Protein AF-A0AAV6CM51-F1 (afdb_monomer_lite)

Secondary structure (DSSP, 8-state):
--HHHHHHHHHHHHHHHHHHHH-TTSHHHHHHT-HHHHHHHHTHHHHHHHHHHHHHHTTSS-TTSPPPPHHHHHHHHHHHHHHHHHHIIIIIHHHHHHHHHHTT-

Foldseek 3Di:
DDPPVVVVVVVVVVVLVVCCVVCCPDPSNVVCPPVVNVVCVLLVVLLVVQLVVLCVVLVCDDPPDDHDDVVSVVVSNVVSVVRSNVCSVPPVVVVVVVVVVVVVD

Sequence (105 aa):
MPRIGSTLVALAVAVVIADATASPDGLVASVLRFPPLRETGRISYGLYLWHFPIVYVCGALRPGETPAAPTRVMVALALAFLVAGLSFWLVEQPMLRLKRRVASV

Structure (mmCIF, N/CA/C/O backbone):
data_AF-A0AAV6CM51-F1
#
_entry.id   AF-A0AAV6CM51-F1
#
loop_
_atom_site.group_PDB
_atom_site.id
_atom_site.type_symbol
_atom_site.label_atom_id
_atom_site.label_alt_id
_atom_site.label_comp_id
_atom_site.label_asym_id
_atom_site.label_entity_id
_atom_site.label_seq_id
_atom_site.pdbx_PDB_ins_code
_atom_site.Cartn_x
_atom_site.Cartn_y
_atom_site.Cartn_z
_atom_site.occupancy
_atom_site.B_iso_or_equiv
_atom_site.auth_seq_id
_atom_site.auth_comp_id
_atom_site.auth_asym_id
_atom_site.auth_atom_id
_atom_site.pdbx_PDB_model_num
ATOM 1 N N . MET A 1 1 ? 17.244 -19.354 10.706 1.00 53.88 1 MET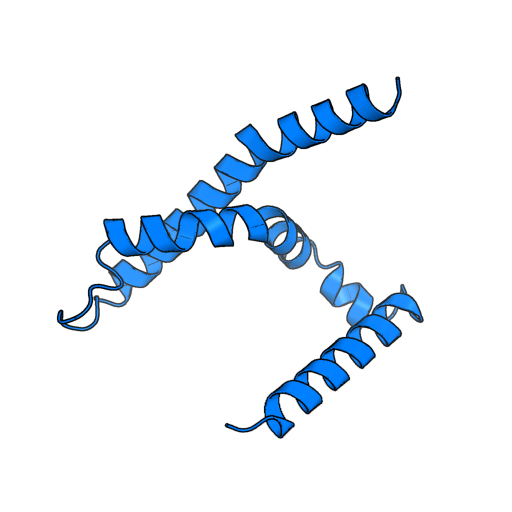 A N 1
ATOM 2 C CA . MET A 1 1 ? 16.346 -18.295 10.179 1.00 53.88 1 MET A CA 1
ATOM 3 C C . MET A 1 1 ? 15.721 -17.569 11.369 1.00 53.88 1 MET A C 1
ATOM 5 O O . MET A 1 1 ? 15.212 -18.267 12.242 1.00 53.88 1 MET A O 1
ATOM 9 N N . PRO A 1 2 ? 15.847 -16.236 11.514 1.00 58.94 2 PRO A N 1
ATOM 10 C CA . PRO A 1 2 ? 15.732 -15.577 12.816 1.00 58.94 2 PRO A CA 1
ATOM 11 C C . PRO A 1 2 ? 14.263 -15.388 13.223 1.00 58.94 2 PRO A C 1
ATOM 13 O O . PRO A 1 2 ? 13.667 -14.345 12.980 1.00 58.94 2 PRO A O 1
ATOM 16 N N . ARG A 1 3 ? 13.682 -16.398 13.884 1.00 62.59 3 ARG A N 1
ATOM 17 C CA . ARG A 1 3 ? 12.320 -16.358 14.460 1.00 62.59 3 ARG A CA 1
ATOM 18 C C . ARG A 1 3 ? 12.111 -15.186 15.433 1.00 62.59 3 ARG A C 1
ATOM 20 O O . ARG A 1 3 ? 10.999 -14.699 15.576 1.00 62.59 3 ARG A O 1
ATOM 27 N N . ILE A 1 4 ? 13.186 -14.713 16.067 1.00 70.38 4 ILE A N 1
ATOM 28 C CA . ILE A 1 4 ? 13.161 -13.636 17.069 1.00 70.38 4 ILE A CA 1
ATOM 29 C C . ILE A 1 4 ? 12.722 -12.301 16.443 1.00 70.38 4 ILE A C 1
ATOM 31 O O . ILE A 1 4 ? 11.940 -11.572 17.046 1.00 70.38 4 ILE A O 1
ATOM 35 N N . GLY A 1 5 ? 13.154 -12.010 15.209 1.00 74.31 5 GLY A N 1
ATOM 36 C CA . GLY A 1 5 ? 12.794 -10.765 14.522 1.00 74.31 5 GLY A CA 1
ATOM 37 C C . GLY A 1 5 ? 11.297 -10.676 14.216 1.00 74.31 5 GLY A C 1
ATOM 38 O O . GLY A 1 5 ? 10.670 -9.658 14.491 1.00 74.31 5 GLY A O 1
ATOM 39 N N . SER A 1 6 ? 10.695 -11.765 13.726 1.00 82.12 6 SER A N 1
ATOM 40 C CA . SER A 1 6 ? 9.254 -11.813 13.441 1.00 82.12 6 SER A CA 1
ATOM 41 C C . SER A 1 6 ? 8.393 -11.708 14.699 1.00 82.12 6 SER A C 1
ATOM 43 O O . SER A 1 6 ? 7.346 -11.069 14.660 1.00 82.12 6 SER A O 1
ATOM 45 N N . THR A 1 7 ? 8.830 -12.287 15.823 1.00 89.00 7 THR A N 1
ATOM 46 C CA . THR A 1 7 ? 8.070 -12.228 17.081 1.00 89.00 7 THR A CA 1
ATOM 47 C C . THR A 1 7 ? 8.064 -10.822 17.675 1.00 89.00 7 THR A C 1
ATOM 49 O O . THR A 1 7 ? 7.026 -10.371 18.149 1.00 89.00 7 THR A O 1
ATOM 52 N N . LEU A 1 8 ? 9.188 -10.101 17.607 1.00 90.38 8 LEU A N 1
ATOM 53 C CA . LEU A 1 8 ? 9.257 -8.705 18.053 1.00 90.38 8 LEU A CA 1
ATOM 54 C C . LEU A 1 8 ? 8.349 -7.799 17.219 1.00 90.38 8 LEU A C 1
ATOM 56 O O . LEU A 1 8 ? 7.614 -6.989 17.778 1.00 90.38 8 LEU A O 1
ATOM 60 N N . VAL A 1 9 ? 8.350 -7.975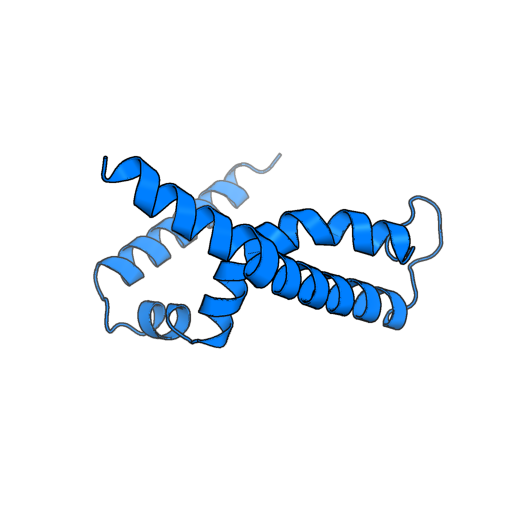 15.895 1.00 90.06 9 VAL A N 1
ATOM 61 C CA . VAL A 1 9 ? 7.439 -7.245 15.002 1.00 90.06 9 VAL A CA 1
ATOM 62 C C . VAL A 1 9 ? 5.984 -7.582 15.325 1.00 90.06 9 VAL A C 1
ATOM 64 O O . VAL A 1 9 ? 5.167 -6.675 15.447 1.00 90.06 9 VAL A O 1
ATOM 67 N N . ALA A 1 10 ? 5.655 -8.861 15.526 1.00 90.50 10 ALA A N 1
ATOM 68 C CA . ALA A 1 10 ? 4.302 -9.278 15.885 1.00 90.50 10 ALA A CA 1
ATOM 69 C C . ALA A 1 10 ? 3.837 -8.664 17.216 1.00 90.50 10 ALA A C 1
ATOM 71 O O . ALA A 1 10 ? 2.707 -8.187 17.305 1.00 90.50 10 ALA A O 1
ATOM 72 N N . LEU A 1 11 ? 4.711 -8.620 18.227 1.00 94.69 11 LEU A N 1
ATOM 73 C CA . LEU A 1 11 ? 4.407 -7.998 19.515 1.00 94.69 11 LEU A CA 1
ATOM 74 C C . LEU A 1 11 ? 4.192 -6.486 19.370 1.00 94.69 11 LEU A C 1
ATOM 76 O O . LEU A 1 11 ? 3.227 -5.953 19.908 1.00 94.69 11 LEU A O 1
ATOM 80 N N . ALA A 1 12 ? 5.045 -5.805 18.601 1.00 92.75 12 ALA A N 1
ATOM 81 C CA . ALA A 1 12 ? 4.886 -4.381 18.321 1.00 92.75 12 ALA A CA 1
ATOM 82 C C . ALA A 1 12 ? 3.548 -4.088 17.621 1.00 92.75 12 ALA A C 1
ATOM 84 O O . ALA A 1 12 ? 2.823 -3.183 18.028 1.00 92.75 12 ALA A O 1
ATOM 85 N N . VAL A 1 13 ? 3.177 -4.894 16.619 1.00 92.12 13 VAL A N 1
ATOM 86 C CA . VAL A 1 13 ? 1.877 -4.789 15.938 1.00 92.12 13 VAL A CA 1
ATOM 87 C C . VAL A 1 13 ? 0.723 -5.014 16.918 1.00 92.12 13 VAL A C 1
ATOM 89 O O . VAL A 1 13 ? -0.236 -4.245 16.906 1.00 92.12 13 VAL A O 1
ATOM 92 N N . ALA A 1 14 ? 0.817 -6.015 17.797 1.00 93.56 14 ALA A N 1
ATOM 93 C CA . ALA A 1 14 ? -0.210 -6.284 18.803 1.00 93.56 14 ALA A CA 1
ATOM 94 C C . ALA A 1 14 ? -0.402 -5.101 19.767 1.00 93.56 14 ALA A C 1
ATOM 96 O O . ALA A 1 14 ? -1.540 -4.733 20.048 1.00 93.56 14 ALA A O 1
ATOM 97 N N . VAL A 1 15 ? 0.686 -4.467 20.218 1.00 94.38 15 VAL A N 1
ATOM 98 C CA . VAL A 1 15 ? 0.632 -3.270 21.075 1.00 94.38 15 VAL A CA 1
ATOM 99 C C . VAL A 1 15 ? -0.025 -2.097 20.348 1.00 94.38 15 VAL A C 1
ATOM 101 O O . VAL A 1 15 ? -0.896 -1.448 20.917 1.00 94.38 15 VAL A O 1
ATOM 104 N N . VAL A 1 16 ? 0.332 -1.851 19.085 1.00 92.31 16 VAL A N 1
ATOM 105 C CA . VAL A 1 16 ? -0.272 -0.776 18.277 1.00 92.31 16 VAL A CA 1
ATOM 106 C C . VAL A 1 16 ? -1.776 -0.993 18.095 1.00 92.31 16 VAL A C 1
ATOM 108 O O . VAL A 1 16 ? -2.551 -0.048 18.220 1.00 92.31 16 VAL A O 1
ATOM 111 N N . ILE A 1 17 ? -2.206 -2.231 17.829 1.00 91.62 17 ILE A N 1
ATOM 112 C CA . ILE A 1 17 ? -3.631 -2.570 17.712 1.00 91.62 17 ILE A CA 1
ATOM 113 C C . ILE A 1 17 ? -4.341 -2.392 19.062 1.00 91.62 17 ILE A C 1
ATOM 115 O O . ILE A 1 17 ? -5.431 -1.819 19.109 1.00 91.62 17 ILE A O 1
ATOM 119 N N . ALA A 1 18 ? -3.736 -2.857 20.158 1.00 91.94 18 ALA A N 1
ATOM 120 C CA . ALA A 1 18 ? -4.297 -2.711 21.498 1.00 91.94 18 ALA A CA 1
ATOM 121 C C . ALA A 1 18 ? -4.480 -1.232 21.875 1.00 91.94 18 ALA A C 1
ATOM 123 O O . ALA A 1 18 ? -5.564 -0.846 22.299 1.00 91.94 18 ALA A O 1
ATOM 124 N N . ASP A 1 19 ? -3.476 -0.386 21.640 1.00 91.38 19 ASP A N 1
ATOM 125 C CA . ASP A 1 19 ? -3.561 1.055 21.908 1.00 91.38 19 ASP A CA 1
ATOM 126 C C . ASP A 1 19 ? -4.617 1.746 21.033 1.00 91.38 19 ASP A C 1
ATOM 128 O O . ASP A 1 19 ? -5.482 2.461 21.539 1.00 91.38 19 ASP A O 1
ATOM 132 N N . ALA A 1 20 ? -4.629 1.459 19.727 1.00 90.38 20 ALA A N 1
ATOM 133 C CA . ALA A 1 20 ? -5.592 2.049 18.797 1.00 90.38 20 ALA A CA 1
ATOM 134 C C . ALA A 1 20 ? -7.054 1.673 19.109 1.00 90.38 20 ALA A C 1
ATOM 136 O O . ALA A 1 20 ? -7.969 2.414 18.743 1.00 90.38 20 ALA A O 1
ATOM 137 N N . THR A 1 21 ? -7.283 0.523 19.753 1.00 89.81 21 THR A N 1
ATOM 138 C CA . THR A 1 21 ? -8.623 0.057 20.150 1.00 89.81 21 THR A CA 1
ATOM 139 C C . THR A 1 21 ? -9.023 0.523 21.549 1.00 89.81 21 THR A C 1
ATOM 141 O O . THR A 1 21 ? -10.188 0.859 21.752 1.00 89.81 21 THR A O 1
ATOM 144 N N . ALA A 1 22 ? -8.079 0.585 22.492 1.00 91.88 22 ALA A N 1
ATOM 145 C CA . ALA A 1 22 ? -8.318 1.052 23.856 1.00 91.88 22 ALA A CA 1
ATOM 146 C C . ALA A 1 22 ? -8.469 2.580 23.948 1.00 91.88 22 ALA A C 1
ATOM 148 O O . ALA A 1 22 ? -9.243 3.064 24.772 1.00 91.88 22 ALA A O 1
ATOM 149 N N . SER A 1 23 ? -7.778 3.327 23.080 1.00 89.38 23 SER A N 1
ATOM 150 C CA . SER A 1 23 ? -7.751 4.795 23.069 1.00 89.38 23 SER A CA 1
ATOM 151 C C . SER A 1 23 ? -8.148 5.348 21.691 1.00 89.38 23 SER A C 1
ATOM 153 O O . SER A 1 23 ? -7.283 5.759 20.912 1.00 89.38 23 SER A O 1
ATOM 155 N N . PRO A 1 24 ? -9.454 5.412 21.361 1.00 82.88 24 PRO A N 1
ATOM 156 C CA . PRO A 1 24 ? -9.928 5.852 20.043 1.00 82.88 24 PRO A CA 1
ATOM 157 C C . PRO A 1 24 ? -9.562 7.299 19.680 1.00 82.88 24 PRO A C 1
ATOM 159 O O . PRO A 1 24 ? -9.524 7.632 18.493 1.00 82.88 24 PRO A O 1
ATOM 162 N N . ASP A 1 25 ? -9.294 8.129 20.692 1.00 88.62 25 ASP A N 1
ATOM 163 C CA . ASP A 1 25 ? -8.875 9.531 20.564 1.00 88.62 25 ASP A CA 1
ATOM 164 C C . ASP A 1 25 ? -7.360 9.722 20.795 1.00 88.62 25 ASP A C 1
ATOM 166 O O . ASP A 1 25 ? -6.858 10.845 20.819 1.00 88.62 25 ASP A O 1
ATOM 170 N N . GLY A 1 26 ? -6.613 8.625 20.959 1.00 89.06 26 GLY A N 1
ATOM 171 C CA . GLY A 1 26 ? -5.164 8.636 21.138 1.00 89.06 26 GLY A CA 1
ATOM 172 C C . GLY A 1 26 ? -4.396 9.007 19.865 1.00 89.06 26 GLY A C 1
ATOM 173 O O . GLY A 1 26 ? -4.919 8.983 18.747 1.00 89.06 26 GLY A O 1
ATOM 174 N N . LEU A 1 27 ? -3.105 9.311 20.023 1.00 87.94 27 LEU A N 1
ATOM 175 C CA . LEU A 1 27 ? -2.230 9.731 18.923 1.00 87.94 27 LEU A CA 1
ATOM 176 C C . LEU A 1 27 ? -2.127 8.658 17.825 1.00 87.94 27 LEU A C 1
ATOM 178 O O . LEU A 1 27 ? -2.221 8.985 16.643 1.00 87.94 27 LEU A O 1
ATOM 182 N N . VAL A 1 28 ? -2.014 7.379 18.200 1.00 88.69 28 VAL A N 1
ATOM 183 C CA . VAL A 1 28 ? -1.958 6.248 17.256 1.00 88.69 28 VAL A CA 1
ATOM 184 C C . VAL A 1 28 ? -3.249 6.147 16.441 1.00 88.69 28 VAL A C 1
ATOM 186 O O . VAL A 1 28 ? -3.201 6.069 15.212 1.00 88.69 28 VAL A O 1
ATOM 189 N N . ALA A 1 29 ? -4.408 6.211 17.101 1.00 87.56 29 ALA A N 1
ATOM 190 C CA . ALA A 1 29 ? -5.703 6.180 16.432 1.00 87.56 29 ALA A CA 1
ATOM 191 C C . ALA A 1 29 ? -5.899 7.393 15.505 1.00 87.56 29 ALA A C 1
ATOM 193 O O . ALA A 1 29 ? -6.396 7.236 14.391 1.00 87.56 29 ALA A O 1
ATOM 194 N N . SER A 1 30 ? -5.459 8.585 15.918 1.00 87.56 30 SER A N 1
ATOM 195 C CA . SER A 1 30 ? -5.515 9.806 15.104 1.00 87.56 30 SER A CA 1
ATOM 196 C C . SER A 1 30 ? -4.670 9.696 13.828 1.00 87.56 30 SER A C 1
ATOM 198 O O . SER A 1 30 ? -5.165 9.958 12.729 1.00 87.56 30 SER A O 1
ATOM 200 N N . VAL A 1 31 ? -3.429 9.205 13.939 1.00 89.69 31 VAL A N 1
ATOM 201 C CA . VAL A 1 31 ? -2.543 8.975 12.783 1.00 89.69 31 VAL A CA 1
ATOM 202 C C . VAL A 1 31 ? -3.121 7.915 11.843 1.00 89.69 31 VAL A C 1
ATOM 204 O O . VAL A 1 31 ? -3.141 8.114 10.630 1.00 89.69 31 VAL A O 1
ATOM 207 N N . LEU A 1 32 ? -3.653 6.810 12.374 1.00 86.44 32 LEU A N 1
ATOM 208 C CA . LEU A 1 32 ? -4.285 5.762 11.563 1.00 86.44 32 LEU A CA 1
ATOM 209 C C . LEU A 1 32 ? -5.586 6.230 10.889 1.00 86.44 32 LEU A C 1
ATOM 211 O O . LEU A 1 32 ? -5.944 5.736 9.818 1.00 86.44 32 LEU A O 1
ATOM 215 N N . ARG A 1 33 ? -6.287 7.200 11.485 1.00 87.62 33 ARG A N 1
ATOM 216 C CA . ARG A 1 33 ? -7.479 7.843 10.909 1.00 87.62 33 ARG A CA 1
ATOM 217 C C . ARG A 1 33 ? -7.147 8.909 9.868 1.00 87.62 33 ARG A C 1
ATOM 219 O O . ARG A 1 33 ? -8.070 9.385 9.204 1.00 87.62 33 ARG A O 1
ATOM 226 N N . PHE A 1 34 ? -5.874 9.268 9.693 1.00 90.94 34 PHE A N 1
ATOM 227 C CA . PHE A 1 34 ? -5.458 10.277 8.728 1.00 90.94 34 PHE A CA 1
ATOM 228 C C . PHE A 1 34 ? -5.961 9.904 7.317 1.00 90.94 34 PHE A C 1
ATOM 230 O O . PHE A 1 34 ? -5.649 8.808 6.833 1.00 90.94 34 PHE A O 1
ATOM 237 N N . PRO A 1 35 ? -6.741 10.774 6.638 1.00 85.62 35 PRO A N 1
ATOM 238 C CA . PRO A 1 35 ? -7.415 10.421 5.388 1.00 85.62 35 PRO A CA 1
ATOM 239 C C . PRO A 1 35 ? -6.505 9.801 4.313 1.00 85.62 35 PRO A C 1
ATOM 241 O O . PRO A 1 35 ? -6.888 8.769 3.766 1.00 85.62 35 PRO A O 1
ATOM 244 N N . PRO A 1 36 ? -5.288 10.314 4.040 1.00 84.81 36 PRO A N 1
ATOM 245 C CA . PRO A 1 36 ? -4.389 9.721 3.046 1.00 84.81 36 PRO A CA 1
ATOM 246 C C . PRO A 1 36 ? -3.985 8.289 3.387 1.00 84.81 36 PRO A C 1
ATOM 248 O O . PRO A 1 36 ? -3.940 7.430 2.509 1.00 84.81 36 PRO A O 1
ATOM 251 N N . LEU A 1 37 ? -3.722 8.015 4.667 1.00 85.75 37 LEU A N 1
ATOM 252 C CA . LEU A 1 37 ? -3.311 6.694 5.126 1.00 85.75 37 LEU A CA 1
ATOM 253 C C . LEU A 1 37 ? -4.482 5.709 5.039 1.00 85.75 37 LEU A C 1
ATOM 255 O O . LEU A 1 37 ? -4.325 4.587 4.559 1.00 85.75 37 LEU A O 1
ATOM 259 N N . ARG A 1 38 ? -5.684 6.169 5.404 1.00 86.56 38 ARG A N 1
ATOM 260 C CA . ARG A 1 38 ? -6.916 5.385 5.294 1.00 86.56 38 ARG A CA 1
ATOM 261 C C . ARG A 1 38 ? -7.267 5.047 3.847 1.00 86.56 38 ARG A C 1
ATOM 263 O O . ARG A 1 38 ? -7.606 3.902 3.558 1.00 86.56 38 ARG A O 1
ATOM 270 N N . GLU A 1 39 ? -7.208 6.019 2.937 1.00 83.62 39 GLU A N 1
ATOM 271 C CA . GLU A 1 39 ? -7.508 5.776 1.522 1.00 83.62 39 GLU A CA 1
ATOM 272 C C . GLU A 1 39 ? -6.429 4.902 0.860 1.00 83.62 39 GLU A C 1
ATOM 274 O O . GLU A 1 39 ? -6.765 4.012 0.081 1.00 83.62 39 GLU A O 1
ATOM 279 N N . THR A 1 40 ? -5.157 5.041 1.254 1.00 85.06 40 THR A N 1
ATOM 280 C CA . THR A 1 40 ? -4.090 4.114 0.827 1.00 85.06 40 THR A CA 1
ATOM 281 C C . THR A 1 40 ? -4.376 2.685 1.298 1.00 85.06 40 THR A C 1
ATOM 283 O O . THR A 1 40 ? -4.259 1.737 0.524 1.00 85.06 40 THR A O 1
ATOM 286 N N . GLY A 1 41 ? -4.830 2.519 2.545 1.00 83.88 41 GLY A N 1
ATOM 287 C CA . GLY A 1 41 ? -5.254 1.224 3.080 1.00 83.88 41 GLY A CA 1
ATOM 288 C C . GLY A 1 41 ? -6.424 0.605 2.309 1.00 83.88 41 GLY A C 1
ATOM 289 O O . GLY A 1 41 ? -6.464 -0.610 2.132 1.00 83.88 41 GLY A O 1
ATOM 290 N N . ARG A 1 42 ? -7.345 1.420 1.785 1.00 84.25 42 ARG A N 1
ATOM 291 C CA . ARG A 1 42 ? -8.487 0.945 0.984 1.00 84.25 42 ARG A CA 1
ATOM 292 C C . ARG A 1 42 ? -8.077 0.378 -0.368 1.00 84.25 42 ARG A C 1
ATOM 294 O O . ARG A 1 42 ? -8.607 -0.650 -0.760 1.00 84.25 42 ARG A O 1
ATOM 301 N N . ILE A 1 43 ? -7.119 1.008 -1.044 1.00 88.50 43 ILE A N 1
ATOM 302 C CA . ILE A 1 43 ? -6.606 0.529 -2.338 1.00 88.50 43 ILE A CA 1
ATOM 303 C C . ILE A 1 43 ? -5.491 -0.515 -2.187 1.00 88.50 43 ILE A C 1
ATOM 305 O O . ILE A 1 43 ? -4.948 -0.973 -3.190 1.00 88.50 43 ILE A O 1
ATOM 309 N N . SER A 1 44 ? -5.121 -0.882 -0.954 1.00 87.00 44 SER A N 1
ATOM 310 C CA . SER A 1 44 ? -3.994 -1.782 -0.670 1.00 87.00 44 SER A CA 1
ATOM 311 C C . SER A 1 44 ? -4.139 -3.150 -1.334 1.00 87.00 44 SER A C 1
ATOM 313 O O . SER A 1 44 ? -3.152 -3.699 -1.820 1.00 87.00 44 SER A O 1
ATOM 315 N N . TYR A 1 45 ? -5.366 -3.672 -1.418 1.00 85.31 45 TYR A N 1
ATOM 316 C CA . TYR A 1 45 ? -5.642 -4.928 -2.107 1.00 85.31 45 TYR A CA 1
ATOM 317 C C . TYR A 1 45 ? -5.395 -4.808 -3.617 1.00 85.31 45 TYR A C 1
ATOM 319 O O . TYR A 1 45 ? -4.635 -5.595 -4.183 1.00 85.31 45 TYR A O 1
ATOM 327 N N . GLY A 1 46 ? -5.945 -3.772 -4.258 1.00 86.69 46 GLY A N 1
ATOM 328 C CA . GLY A 1 46 ? -5.660 -3.459 -5.658 1.00 86.69 46 GLY A CA 1
ATOM 329 C C . GLY A 1 46 ? -4.167 -3.233 -5.921 1.00 86.69 46 GLY A C 1
ATOM 330 O O . GLY A 1 46 ? -3.634 -3.749 -6.899 1.00 86.69 46 GLY A O 1
ATOM 331 N N . LEU A 1 47 ? -3.464 -2.533 -5.025 1.00 89.06 47 LEU A N 1
ATOM 332 C CA . LEU A 1 47 ? -2.013 -2.339 -5.106 1.00 89.06 47 LEU A CA 1
ATOM 333 C C . LEU A 1 47 ? -1.269 -3.675 -5.051 1.00 89.06 47 LEU A C 1
ATOM 335 O O . LEU A 1 47 ? -0.407 -3.930 -5.888 1.00 89.06 47 LEU A O 1
ATOM 339 N N . TYR A 1 48 ? -1.621 -4.554 -4.112 1.00 87.56 48 TYR A N 1
ATOM 340 C CA . TYR A 1 48 ? -1.026 -5.884 -4.010 1.00 87.56 48 TYR A CA 1
ATOM 341 C C . TYR A 1 48 ? -1.230 -6.706 -5.291 1.00 87.56 48 TYR A C 1
ATOM 343 O O . TYR A 1 48 ? -0.306 -7.380 -5.736 1.00 87.56 48 TYR A O 1
ATOM 351 N N . LEU A 1 49 ? -2.389 -6.602 -5.938 1.00 87.12 49 LEU A N 1
ATOM 352 C CA . LEU A 1 49 ? -2.665 -7.341 -7.168 1.00 87.12 49 LEU A CA 1
ATOM 353 C C . LEU A 1 49 ? -1.936 -6.748 -8.386 1.00 87.12 49 LEU A C 1
ATOM 355 O O . LEU A 1 49 ? -1.337 -7.482 -9.170 1.00 87.12 49 LEU A O 1
ATOM 359 N N . TRP A 1 50 ? -1.959 -5.422 -8.537 1.00 89.69 50 TRP A N 1
ATOM 360 C CA . TRP A 1 50 ? -1.498 -4.743 -9.751 1.00 89.69 50 TRP A CA 1
ATOM 361 C C . TRP A 1 50 ? -0.023 -4.332 -9.735 1.00 89.69 50 TRP A C 1
ATOM 363 O O . TRP A 1 50 ? 0.553 -4.164 -10.810 1.00 89.69 50 TRP A O 1
ATOM 373 N N . HIS A 1 51 ? 0.625 -4.212 -8.569 1.00 87.50 51 HIS A N 1
ATOM 374 C CA . HIS A 1 51 ? 2.029 -3.784 -8.520 1.00 87.50 51 HIS A CA 1
ATOM 375 C C . HIS A 1 51 ? 2.955 -4.736 -9.290 1.00 87.50 51 HIS A C 1
ATOM 377 O O . HIS A 1 51 ? 3.793 -4.270 -10.056 1.00 87.50 51 HIS A O 1
ATOM 383 N N . PHE A 1 52 ? 2.794 -6.056 -9.139 1.00 87.38 52 PHE A N 1
ATOM 384 C CA . PHE A 1 52 ? 3.685 -7.036 -9.761 1.00 87.38 52 PHE A CA 1
ATOM 385 C C . PHE A 1 52 ? 3.562 -7.062 -11.298 1.00 87.38 52 PHE A C 1
ATOM 387 O O . PHE A 1 52 ? 4.588 -6.893 -11.964 1.00 87.38 52 PHE A O 1
ATOM 394 N N . PRO A 1 53 ? 2.353 -7.169 -11.897 1.00 88.00 53 PRO A N 1
ATOM 395 C CA . PRO A 1 53 ? 2.185 -7.056 -13.346 1.00 88.00 53 PRO A CA 1
ATOM 396 C C . PRO A 1 53 ? 2.737 -5.746 -13.915 1.00 88.00 53 PRO A C 1
ATOM 398 O O . PRO A 1 53 ? 3.405 -5.755 -14.945 1.00 88.00 53 PRO A O 1
ATOM 401 N N . ILE A 1 54 ? 2.494 -4.618 -13.242 1.00 88.69 54 ILE A N 1
ATOM 402 C CA . ILE A 1 54 ? 2.912 -3.297 -13.727 1.00 88.69 54 ILE A CA 1
ATOM 403 C C . ILE A 1 54 ? 4.428 -3.153 -13.679 1.00 88.69 54 ILE A C 1
ATOM 405 O O . ILE A 1 54 ? 5.037 -2.726 -14.656 1.00 88.69 54 ILE A O 1
ATOM 409 N N . VAL A 1 55 ? 5.060 -3.569 -12.584 1.00 86.69 55 VAL A N 1
ATOM 410 C CA . VAL A 1 55 ? 6.521 -3.575 -12.457 1.00 86.69 55 VAL A CA 1
ATOM 411 C C . VAL A 1 55 ? 7.172 -4.460 -13.524 1.00 86.69 55 VAL A C 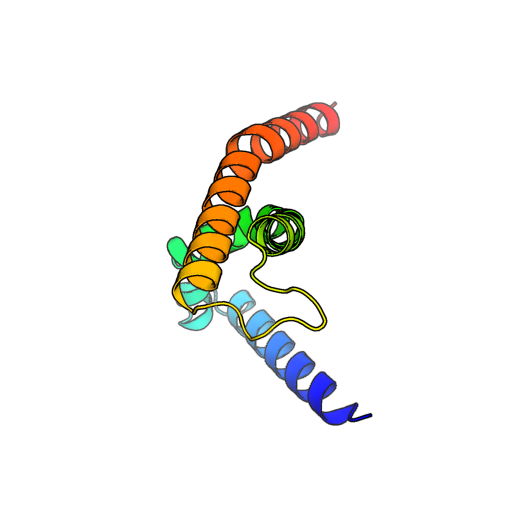1
ATOM 413 O O . VAL A 1 55 ? 8.200 -4.078 -14.089 1.00 86.69 55 VAL A O 1
ATOM 416 N N . TYR A 1 56 ? 6.554 -5.598 -13.846 1.00 85.81 56 TYR A N 1
ATOM 417 C CA . TYR A 1 56 ? 7.015 -6.492 -14.904 1.00 85.81 56 TYR A CA 1
ATOM 418 C C . TYR A 1 56 ? 6.882 -5.860 -16.301 1.00 85.81 56 TYR A C 1
ATOM 420 O O . TYR A 1 56 ? 7.854 -5.825 -17.059 1.00 85.81 56 TYR A O 1
ATOM 428 N N . VAL A 1 57 ? 5.712 -5.293 -16.625 1.00 86.38 57 VAL A N 1
ATOM 429 C CA . VAL A 1 57 ? 5.444 -4.615 -17.909 1.00 86.38 57 VAL A CA 1
ATOM 430 C C . VAL A 1 57 ? 6.349 -3.395 -18.100 1.00 86.38 57 VAL A C 1
ATOM 432 O O . VAL A 1 57 ? 6.900 -3.201 -19.181 1.00 86.38 57 VAL A O 1
ATOM 435 N N . CYS A 1 58 ? 6.579 -2.609 -17.046 1.00 84.19 58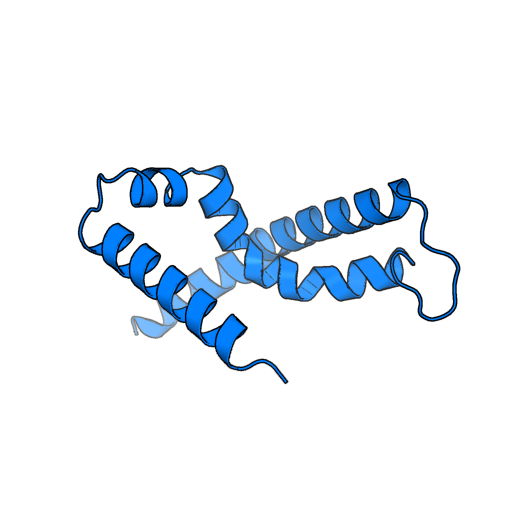 CYS A N 1
ATOM 436 C CA . CYS A 1 58 ? 7.504 -1.475 -17.067 1.00 84.19 58 CYS A CA 1
ATOM 437 C C . CYS A 1 58 ? 8.985 -1.892 -17.132 1.00 84.19 58 CYS A C 1
ATOM 439 O O . CYS A 1 58 ? 9.854 -1.029 -17.272 1.00 84.19 58 CYS A O 1
ATOM 441 N N . GLY A 1 59 ? 9.293 -3.188 -17.004 1.00 80.94 59 GLY A N 1
ATOM 442 C CA . GLY A 1 59 ? 10.663 -3.697 -16.951 1.00 80.94 59 GLY A CA 1
ATOM 443 C C . GLY A 1 59 ? 11.458 -3.140 -15.769 1.00 80.94 59 GLY A C 1
ATOM 444 O O . GLY A 1 59 ? 12.670 -2.980 -15.870 1.00 80.94 59 GLY A O 1
ATOM 445 N N . ALA A 1 60 ? 10.779 -2.785 -14.673 1.00 78.31 60 ALA A N 1
ATOM 446 C CA . ALA A 1 60 ? 11.410 -2.187 -13.499 1.00 78.31 60 ALA A CA 1
ATOM 447 C C . ALA A 1 60 ? 12.092 -3.238 -12.605 1.00 78.31 60 ALA A C 1
ATOM 449 O O . ALA A 1 60 ? 13.030 -2.907 -11.886 1.00 78.31 60 ALA A O 1
ATOM 450 N N . LEU A 1 61 ? 11.663 -4.502 -12.687 1.00 73.19 61 LEU A N 1
ATOM 451 C CA . LEU A 1 61 ? 12.332 -5.647 -12.070 1.00 73.19 61 LEU A CA 1
ATOM 452 C C . LEU A 1 61 ? 12.401 -6.789 -13.086 1.00 73.19 61 LEU A C 1
ATOM 454 O O . LEU A 1 61 ? 11.447 -7.550 -13.244 1.00 73.19 61 LEU A O 1
ATOM 458 N N . ARG A 1 62 ? 13.529 -6.895 -13.791 1.00 75.19 62 ARG A N 1
ATOM 459 C CA . ARG A 1 62 ? 13.829 -8.029 -14.669 1.00 75.19 62 ARG A CA 1
ATOM 460 C C . ARG A 1 62 ? 15.019 -8.806 -14.110 1.00 75.19 62 ARG A C 1
ATOM 462 O O . ARG A 1 62 ? 16.092 -8.222 -13.952 1.00 75.19 62 ARG A O 1
ATOM 469 N N . PRO A 1 63 ? 14.850 -10.097 -13.772 1.00 68.94 63 PRO A N 1
ATOM 470 C CA . PRO A 1 63 ? 15.954 -10.920 -13.297 1.00 68.94 63 PRO A CA 1
ATOM 471 C C . PRO A 1 63 ? 17.071 -10.982 -14.348 1.00 68.94 63 PRO A C 1
ATOM 473 O O . PRO A 1 63 ? 16.817 -11.361 -15.486 1.00 68.94 63 PRO A O 1
ATOM 476 N N . GLY A 1 64 ? 18.297 -10.616 -13.967 1.00 70.69 64 GLY A N 1
ATOM 477 C CA . GLY A 1 64 ? 19.475 -10.684 -14.843 1.00 70.69 64 GLY A CA 1
ATOM 478 C C . GLY A 1 64 ? 19.759 -9.434 -15.687 1.00 70.69 64 GLY A C 1
ATOM 479 O O . GLY A 1 64 ? 20.772 -9.412 -16.380 1.00 70.69 64 GLY A O 1
ATOM 480 N N . GLU A 1 65 ? 18.926 -8.391 -15.615 1.00 74.25 65 GLU A N 1
ATOM 481 C CA . GLU A 1 65 ? 19.216 -7.086 -16.227 1.00 74.25 65 GLU A CA 1
ATOM 482 C C . GLU A 1 65 ? 19.850 -6.112 -15.214 1.00 74.25 65 GLU A C 1
ATOM 484 O O . GLU A 1 65 ? 19.789 -6.311 -13.996 1.00 74.25 65 GLU A O 1
ATOM 489 N N . THR A 1 66 ? 20.478 -5.042 -15.716 1.00 76.06 66 THR A N 1
ATOM 490 C CA . THR A 1 66 ? 20.969 -3.946 -14.871 1.00 76.06 66 THR A CA 1
ATOM 491 C C . THR A 1 66 ? 19.816 -3.306 -14.088 1.00 76.06 66 THR A C 1
ATOM 493 O O . THR A 1 66 ? 18.680 -3.292 -14.572 1.00 76.06 66 THR A O 1
ATOM 496 N N . PRO A 1 67 ? 20.075 -2.758 -12.882 1.00 76.75 67 PRO A N 1
ATOM 497 C CA . PRO A 1 67 ? 19.049 -2.077 -12.104 1.00 76.75 67 PRO A CA 1
ATOM 498 C C . PRO A 1 67 ? 18.330 -1.035 -12.960 1.00 76.75 67 PRO A C 1
ATOM 500 O O . PRO A 1 67 ? 18.972 -0.188 -13.588 1.00 76.75 67 PRO A O 1
ATOM 503 N N . ALA A 1 68 ? 16.999 -1.110 -13.001 1.00 78.56 68 ALA A N 1
ATOM 504 C CA . ALA A 1 68 ? 16.207 -0.165 -13.766 1.00 78.56 68 ALA A CA 1
ATOM 505 C C . ALA A 1 68 ? 16.497 1.267 -13.295 1.00 78.56 68 ALA A C 1
ATOM 507 O O . ALA A 1 68 ? 16.669 1.522 -12.101 1.00 78.56 68 ALA A O 1
ATOM 508 N N . ALA A 1 69 ? 16.524 2.212 -14.238 1.00 84.31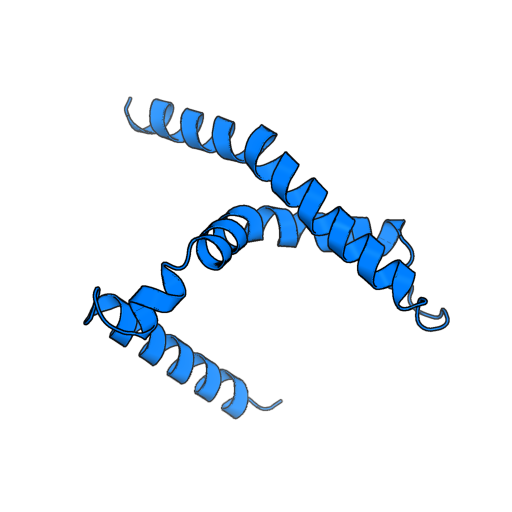 69 ALA A N 1
ATOM 509 C CA . ALA A 1 69 ? 16.684 3.622 -13.905 1.00 84.31 69 ALA A CA 1
ATOM 510 C C . ALA A 1 69 ? 15.633 4.040 -12.852 1.00 84.31 69 ALA A C 1
ATOM 512 O O . ALA A 1 69 ? 14.469 3.642 -12.984 1.00 84.31 69 ALA A O 1
ATOM 513 N N . PRO A 1 70 ? 15.986 4.868 -11.848 1.00 85.38 70 PRO A N 1
ATOM 514 C CA . PRO A 1 70 ? 15.055 5.291 -10.798 1.00 85.38 70 PRO A CA 1
ATOM 515 C C . PRO A 1 70 ? 13.742 5.862 -11.347 1.00 85.38 70 PRO A C 1
ATOM 517 O O . PRO A 1 70 ? 12.669 5.607 -10.806 1.00 85.38 70 PRO A O 1
ATOM 520 N N . THR A 1 71 ? 13.809 6.556 -12.485 1.00 86.94 71 THR A N 1
ATOM 521 C CA . THR A 1 71 ? 12.643 7.071 -13.213 1.00 86.94 71 THR A CA 1
ATOM 522 C C . THR A 1 71 ? 11.661 5.972 -13.618 1.00 86.94 71 THR A C 1
ATOM 524 O O . THR A 1 71 ? 10.459 6.148 -13.444 1.00 86.94 71 THR A O 1
ATOM 527 N N . ARG A 1 72 ? 12.133 4.811 -14.093 1.00 86.00 72 ARG A N 1
ATOM 528 C CA . ARG A 1 72 ? 11.264 3.674 -14.447 1.00 86.00 72 ARG A CA 1
ATOM 529 C C . ARG A 1 72 ? 10.573 3.080 -13.229 1.00 86.00 72 ARG A C 1
ATOM 531 O O . ARG A 1 72 ? 9.395 2.750 -13.310 1.00 86.00 72 ARG A O 1
ATOM 538 N N . VAL A 1 73 ? 11.282 2.974 -12.105 1.00 86.88 73 VAL A N 1
ATOM 539 C CA . VAL A 1 73 ? 10.699 2.491 -10.843 1.00 86.88 73 VAL A CA 1
ATOM 540 C C . VAL A 1 73 ? 9.605 3.446 -10.369 1.00 86.88 73 VAL A C 1
ATOM 542 O O . VAL A 1 73 ? 8.512 3.001 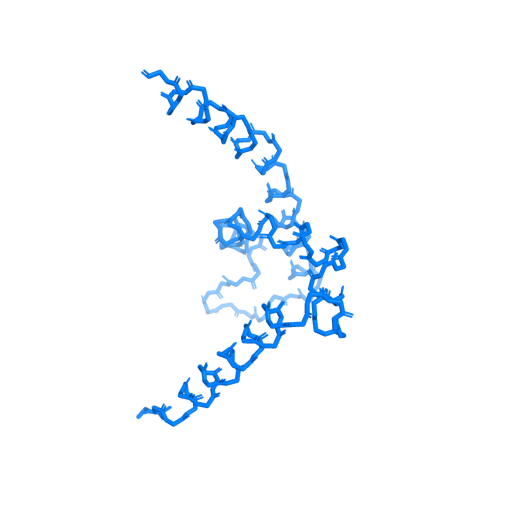-10.028 1.00 86.88 73 VAL A O 1
ATOM 545 N N . MET A 1 74 ? 9.854 4.758 -10.416 1.00 88.88 74 MET A N 1
ATOM 546 C CA . MET A 1 74 ? 8.845 5.755 -10.048 1.00 88.88 74 MET A CA 1
ATOM 547 C C . MET A 1 74 ? 7.623 5.720 -10.970 1.00 88.88 74 MET A C 1
ATOM 549 O O . MET A 1 74 ? 6.499 5.790 -10.480 1.00 88.88 74 MET A O 1
ATOM 553 N N . VAL A 1 75 ? 7.819 5.548 -12.281 1.00 90.25 75 VAL A N 1
ATOM 554 C CA . VAL A 1 75 ? 6.715 5.386 -13.242 1.00 90.25 75 VAL A CA 1
ATOM 555 C C . VAL A 1 75 ? 5.912 4.117 -12.951 1.00 90.25 75 VAL A C 1
ATOM 557 O O . VAL A 1 75 ? 4.686 4.178 -12.910 1.00 90.25 75 VAL A O 1
ATOM 560 N N . ALA A 1 76 ? 6.572 2.984 -12.695 1.00 89.81 76 ALA A N 1
ATOM 561 C CA . ALA A 1 76 ? 5.896 1.731 -12.366 1.00 89.81 76 ALA A CA 1
ATOM 562 C C . ALA A 1 76 ? 5.071 1.846 -11.075 1.00 89.81 76 ALA A C 1
ATOM 564 O O . ALA A 1 76 ? 3.926 1.402 -11.030 1.00 89.81 76 ALA A O 1
ATOM 565 N N . LEU A 1 77 ? 5.619 2.493 -10.041 1.00 88.75 77 LEU A N 1
ATOM 566 C CA . LEU A 1 77 ? 4.891 2.763 -8.802 1.00 88.75 77 LEU A CA 1
ATOM 567 C C . LEU A 1 77 ? 3.696 3.688 -9.049 1.00 88.75 77 LEU A C 1
ATOM 569 O O . LEU A 1 77 ? 2.587 3.362 -8.640 1.00 88.75 77 LEU A O 1
ATOM 573 N N . ALA A 1 78 ? 3.885 4.801 -9.759 1.00 91.50 78 ALA A N 1
ATOM 574 C CA . ALA A 1 78 ? 2.798 5.724 -10.078 1.00 91.50 78 ALA A CA 1
ATOM 575 C C . ALA A 1 78 ? 1.666 5.028 -10.853 1.00 91.50 78 ALA A C 1
ATOM 577 O O . ALA A 1 78 ? 0.494 5.195 -10.517 1.00 91.50 78 ALA A O 1
ATOM 578 N N . LEU A 1 79 ? 2.012 4.191 -11.835 1.00 91.50 79 LEU A N 1
ATOM 579 C CA . LEU A 1 79 ? 1.049 3.381 -12.577 1.00 91.50 79 LEU A CA 1
ATOM 580 C C . LEU A 1 79 ? 0.351 2.354 -11.681 1.00 91.50 79 LEU A C 1
ATOM 582 O O . LEU A 1 79 ? -0.857 2.181 -11.805 1.00 91.50 79 LEU A O 1
ATOM 586 N N . ALA A 1 80 ? 1.064 1.715 -10.751 1.00 91.56 80 ALA A N 1
ATOM 587 C CA . ALA A 1 80 ? 0.462 0.785 -9.798 1.00 91.56 80 ALA A CA 1
ATOM 588 C C . ALA A 1 80 ? -0.575 1.467 -8.904 1.00 91.56 80 ALA A C 1
ATOM 590 O O . ALA A 1 80 ? -1.683 0.954 -8.768 1.00 91.56 80 ALA A O 1
ATOM 591 N N . PHE A 1 81 ? -0.261 2.645 -8.364 1.00 89.38 81 PHE A N 1
ATOM 592 C CA . PHE A 1 81 ? -1.214 3.443 -7.588 1.00 89.38 81 PHE A CA 1
ATOM 593 C C . PHE A 1 81 ? -2.408 3.900 -8.425 1.00 89.38 81 PHE A C 1
ATOM 595 O O . PHE A 1 81 ? -3.545 3.816 -7.959 1.00 89.38 81 PHE A O 1
ATOM 602 N N . LEU A 1 82 ? -2.171 4.333 -9.666 1.00 91.44 82 LEU A N 1
ATOM 603 C CA . LEU A 1 82 ? -3.228 4.749 -10.582 1.00 91.44 82 LEU A CA 1
ATOM 604 C C . LEU A 1 82 ? -4.184 3.584 -10.880 1.00 91.44 82 LEU A C 1
ATOM 606 O O . LEU A 1 82 ? -5.383 3.690 -10.636 1.00 91.44 82 LEU A O 1
ATOM 610 N N . VAL A 1 83 ? -3.660 2.452 -11.356 1.00 90.31 83 VAL A N 1
ATOM 611 C CA . VAL A 1 83 ? -4.463 1.277 -11.724 1.00 90.31 83 VAL A CA 1
ATOM 612 C C . VAL A 1 83 ? -5.165 0.685 -10.504 1.00 90.31 83 VAL A C 1
ATOM 614 O O . VAL A 1 83 ? -6.344 0.349 -10.594 1.00 90.31 83 VAL A O 1
ATOM 617 N N . ALA A 1 84 ? -4.499 0.616 -9.349 1.00 89.50 84 ALA A N 1
ATOM 618 C CA . ALA A 1 84 ? -5.127 0.175 -8.107 1.00 89.50 84 ALA A CA 1
ATOM 619 C C . ALA A 1 84 ? -6.284 1.093 -7.690 1.00 89.50 84 ALA A C 1
ATOM 621 O O . ALA A 1 84 ? -7.357 0.603 -7.340 1.00 89.50 84 ALA A O 1
ATOM 622 N N . GLY A 1 85 ? -6.101 2.415 -7.778 1.00 86.62 85 GLY A N 1
ATOM 623 C CA . GLY A 1 85 ? -7.152 3.392 -7.495 1.00 86.62 85 GLY A CA 1
ATOM 624 C C . GLY A 1 85 ? -8.348 3.269 -8.442 1.00 86.62 85 GLY A C 1
ATOM 625 O O . GLY A 1 85 ? -9.494 3.244 -7.988 1.00 86.62 85 GLY A O 1
ATOM 626 N N . LEU A 1 86 ? -8.098 3.119 -9.748 1.00 87.50 86 LEU A N 1
ATOM 627 C CA . LEU A 1 86 ? -9.156 2.875 -10.733 1.00 87.50 86 LEU A CA 1
ATOM 628 C C . LEU A 1 86 ? -9.879 1.546 -10.469 1.00 87.50 86 LEU A C 1
ATOM 630 O O . LEU A 1 86 ? -11.107 1.519 -10.447 1.00 87.50 86 LEU A O 1
ATOM 634 N N . SER A 1 87 ? -9.140 0.464 -10.214 1.00 86.69 87 SER A N 1
ATOM 635 C CA . SER A 1 87 ? -9.691 -0.861 -9.898 1.00 86.69 87 SER A CA 1
ATOM 636 C C . SER A 1 87 ? -10.570 -0.826 -8.646 1.00 86.69 87 SER A C 1
ATOM 638 O O . SER A 1 87 ? -11.652 -1.416 -8.626 1.00 86.69 87 SER A O 1
ATOM 640 N N . PHE A 1 88 ? -10.154 -0.086 -7.616 1.00 84.31 88 PHE A N 1
ATOM 641 C CA . PHE A 1 88 ? -10.937 0.091 -6.398 1.00 84.31 88 PHE A CA 1
ATOM 642 C C . PHE A 1 88 ? -12.300 0.731 -6.689 1.00 84.31 88 PHE A C 1
ATOM 644 O O . PHE A 1 88 ? -13.338 0.267 -6.212 1.00 84.31 88 PHE A O 1
ATOM 651 N N . TRP A 1 89 ? -12.318 1.789 -7.500 1.00 81.00 89 TRP A N 1
ATOM 652 C CA . TRP A 1 89 ? -13.549 2.513 -7.807 1.00 81.00 89 TRP A CA 1
ATOM 653 C C . TRP A 1 89 ? -14.460 1.757 -8.788 1.00 81.00 89 TRP A C 1
ATOM 655 O O . TRP A 1 89 ? -15.675 1.730 -8.595 1.00 81.00 89 TRP A O 1
ATOM 665 N N . LEU A 1 90 ? -13.879 1.106 -9.801 1.00 81.06 90 LEU A N 1
ATOM 666 C CA . LEU A 1 90 ? -14.605 0.428 -10.883 1.00 81.06 90 LEU A CA 1
ATOM 667 C C . LEU A 1 90 ? -15.054 -0.996 -10.543 1.00 81.06 90 LEU A C 1
ATOM 669 O O . LEU A 1 90 ? -16.062 -1.444 -11.080 1.00 81.06 90 LEU A O 1
ATOM 673 N N . VAL A 1 91 ? -14.322 -1.718 -9.691 1.00 79.50 91 VAL A N 1
ATOM 674 C CA . VAL A 1 91 ? -14.556 -3.152 -9.440 1.00 79.50 91 VAL A CA 1
ATOM 675 C C . VAL A 1 91 ? -14.903 -3.407 -7.979 1.00 79.50 91 VAL A C 1
ATOM 677 O O . VAL A 1 91 ? -15.964 -3.957 -7.678 1.00 79.50 91 VAL A O 1
ATOM 680 N N . GLU A 1 92 ? -14.058 -2.959 -7.049 1.00 78.44 92 GLU A N 1
ATOM 681 C CA . GLU A 1 92 ? -14.258 -3.274 -5.630 1.00 78.44 92 GLU A CA 1
ATOM 682 C C . GLU A 1 92 ? -15.487 -2.575 -5.047 1.00 78.44 92 GLU A C 1
ATOM 684 O O . GLU A 1 92 ? -16.315 -3.222 -4.406 1.00 78.44 92 GLU A O 1
ATOM 689 N N . GLN A 1 93 ? -15.672 -1.274 -5.293 1.00 78.50 93 GLN A N 1
ATOM 690 C CA . GLN A 1 93 ? -16.853 -0.561 -4.802 1.00 78.50 93 GLN A CA 1
ATOM 691 C C . GLN A 1 93 ? -18.188 -1.157 -5.285 1.00 78.50 93 GLN A C 1
ATOM 693 O O . GLN A 1 93 ? -19.066 -1.355 -4.435 1.00 78.50 93 GLN A O 1
ATOM 698 N N . PRO A 1 94 ? -18.403 -1.454 -6.582 1.00 75.00 94 PRO A N 1
ATOM 699 C CA . PRO A 1 94 ? -19.652 -2.070 -7.022 1.00 75.00 94 PRO A CA 1
ATOM 700 C C . PRO A 1 94 ? -19.820 -3.497 -6.490 1.00 75.00 94 PRO A C 1
ATOM 702 O O . PRO A 1 94 ? -20.914 -3.827 -6.027 1.00 75.00 94 PRO A O 1
ATOM 705 N N . MET A 1 95 ? -18.761 -4.316 -6.441 1.00 78.00 95 MET A N 1
ATOM 706 C CA . MET A 1 95 ? -18.849 -5.673 -5.878 1.00 78.00 95 MET A CA 1
ATOM 707 C C . MET A 1 95 ? -19.180 -5.662 -4.380 1.00 78.00 95 MET A C 1
ATOM 709 O O . MET A 1 95 ? -20.040 -6.419 -3.926 1.00 78.00 95 MET A O 1
ATOM 713 N N . LEU A 1 96 ? -18.572 -4.763 -3.600 1.00 77.88 96 LEU A N 1
ATOM 714 C CA . LEU A 1 96 ? -18.867 -4.604 -2.172 1.00 77.88 96 LEU A CA 1
ATOM 715 C C . LEU A 1 96 ? -20.293 -4.094 -1.921 1.00 77.88 96 LEU A C 1
ATOM 717 O O . LEU A 1 96 ? -20.914 -4.442 -0.911 1.00 77.88 96 LEU A O 1
ATOM 721 N N . ARG A 1 97 ? -20.836 -3.264 -2.821 1.00 78.06 97 ARG A N 1
ATOM 722 C CA . ARG A 1 97 ? -22.244 -2.835 -2.773 1.00 78.06 97 ARG A CA 1
ATOM 723 C C . ARG A 1 97 ? -23.193 -3.987 -3.110 1.00 78.06 97 ARG A C 1
ATOM 725 O O . ARG A 1 97 ? -24.213 -4.123 -2.440 1.00 78.06 97 ARG A O 1
ATOM 732 N N . LEU A 1 98 ? -22.849 -4.830 -4.085 1.00 77.50 98 LEU A N 1
ATOM 733 C CA . LEU A 1 98 ? -23.648 -5.998 -4.460 1.00 77.50 98 LEU A CA 1
ATOM 734 C C . LEU A 1 98 ? -23.683 -7.042 -3.337 1.00 77.50 98 LEU A C 1
ATOM 736 O O . LEU A 1 98 ? -24.763 -7.486 -2.957 1.00 77.50 98 LEU A O 1
ATOM 740 N N . LYS A 1 99 ? -22.530 -7.351 -2.725 1.00 74.44 99 LYS A N 1
ATOM 741 C CA . LYS A 1 99 ? -22.447 -8.270 -1.578 1.00 74.44 99 LYS A CA 1
ATOM 742 C C . LYS A 1 99 ? -23.366 -7.842 -0.431 1.00 74.44 99 LYS A C 1
ATOM 744 O O . LYS A 1 99 ? -24.050 -8.681 0.144 1.00 74.44 99 LYS A O 1
ATOM 749 N N . ARG A 1 100 ? -23.418 -6.540 -0.118 1.00 72.81 100 ARG A N 1
ATOM 750 C CA . ARG A 1 100 ? -24.305 -6.009 0.932 1.00 72.81 100 ARG A CA 1
ATOM 751 C C . ARG A 1 100 ? -25.793 -6.181 0.623 1.00 72.81 100 ARG A C 1
ATOM 753 O O . ARG A 1 100 ? -26.552 -6.346 1.563 1.00 72.81 100 ARG A O 1
ATOM 760 N N . ARG A 1 101 ? -26.197 -6.156 -0.652 1.00 73.19 101 ARG A N 1
ATOM 761 C CA . ARG A 1 101 ? -27.595 -6.384 -1.061 1.00 73.19 101 ARG A CA 1
ATOM 762 C C . ARG A 1 101 ? -27.993 -7.857 -1.011 1.00 73.19 101 ARG A C 1
ATOM 764 O O . ARG A 1 101 ? -29.128 -8.151 -0.677 1.00 73.19 101 ARG A O 1
ATOM 771 N N . VAL A 1 102 ? -27.077 -8.764 -1.353 1.00 74.25 102 VAL A N 1
ATOM 772 C CA . VAL A 1 102 ? -27.348 -10.213 -1.346 1.00 74.25 102 VAL A CA 1
ATOM 773 C C . VAL A 1 102 ? -27.336 -10.776 0.075 1.00 74.25 102 VAL A C 1
ATOM 775 O O . VAL A 1 102 ? -28.132 -11.645 0.381 1.00 74.25 102 VAL A O 1
ATOM 778 N N . ALA A 1 103 ? -26.475 -10.264 0.960 1.00 71.81 103 ALA A N 1
ATOM 779 C CA . ALA A 1 103 ? -26.395 -10.724 2.350 1.00 71.81 103 ALA A CA 1
ATOM 780 C C . ALA A 1 103 ? -27.546 -10.235 3.256 1.00 71.81 103 ALA A C 1
ATOM 782 O O . ALA A 1 103 ? -27.616 -10.640 4.412 1.00 71.81 103 ALA A O 1
ATOM 783 N N . SER A 1 104 ? -28.400 -9.328 2.770 1.00 58.75 104 SER A N 1
ATOM 784 C CA . SER A 1 104 ? -29.574 -8.813 3.490 1.00 58.75 104 SER A CA 1
ATOM 785 C C . SER A 1 104 ? -30.898 -9.446 3.038 1.00 58.75 104 SER A C 1
ATOM 787 O O . SER A 1 104 ? -31.954 -8.935 3.404 1.00 58.75 104 SER A O 1
ATOM 789 N N . VAL A 1 105 ? -30.839 -10.489 2.205 1.00 53.94 105 VAL A N 1
ATOM 790 C CA . VAL A 1 105 ? -31.973 -11.312 1.752 1.00 53.94 105 VAL A CA 1
ATOM 791 C C . VAL A 1 105 ? -31.789 -12.709 2.323 1.00 53.94 105 VAL A C 1
ATOM 793 O O . VAL A 1 105 ? -32.794 -13.264 2.811 1.00 53.94 105 VAL A O 1
#

pLDDT: mean 83.67, std 8.46, range [53.88, 94.69]

Radius of gyration: 18.65 Å; chains: 1; bounding box: 53×29×42 Å